Protein AF-A0A4Y8PJS2-F1 (afdb_monomer)

Solvent-accessible surface area (backbone atoms only — not comparable to full-atom values): 5691 Å² total; per-residue (Å²): 134,82,83,53,70,65,58,59,53,52,53,52,50,51,53,51,51,53,51,51,50,53,52,52,48,61,67,54,44,58,59,54,51,51,51,51,52,52,51,52,57,52,56,70,70,53,81,67,64,51,48,90,87,48,70,74,72,68,17,40,44,60,50,50,52,54,51,49,51,54,50,53,53,51,53,53,51,51,51,53,53,52,52,52,52,52,52,48,52,53,50,51,54,50,53,60,59,65,76,102

Radius of gyration: 32.91 Å; Cα contacts (8 Å, |Δi|>4): 14; chains: 1; bounding box: 80×35×71 Å

Foldseek 3Di:
DDPPVVNVVVVVVVVVVVVVVVVVCVVCVVVVVVVVVVVVVVVVVDDDCADPVDDDPNRNVSVCVVVVVVVVVVVVVVVVVVVVVVVVVVVVVVVVVVVD

Secondary structure (DSSP, 8-state):
----HHHHHHHHHHHHHHHHHHHHHHHHHHHHHHHHHHHHHHHTTSPPSS-TTS-GGGGGHHHHHHHHHHHHHHHHHHHHHHHHHHHHHHHHHHHHHH--

pLDDT: mean 89.49, std 8.84, range [52.44, 98.44]

InterPro domains:
  IPR001901 Protein translocase complex, SecE/Sec61-gamma subunit [PF00584] (60-95)
  IPR005807 SecE subunit of protein translocation complex, bacterial-like [TIGR00964] (32-96)
  IPR038379 SecE superfamily [G3DSA:1.20.5.1030] (30-96)

Organism: NCBI:txid2795386

Sequence (100 aa):
MSIHWIEIVYIALLVLSTGLLLWIWKKKGSVIKAFVGEVIAELKKCSWPWDPKEKGVRKYKELIDSTLAVTIYSIILAAVVTSADFILVRLVNFLTTLHF

Mean predicted aligned error: 9.87 Å

Structure (mmCIF, N/CA/C/O backbone):
data_AF-A0A4Y8PJS2-F1
#
_entry.id   AF-A0A4Y8PJS2-F1
#
loop_
_atom_site.group_PDB
_atom_site.id
_atom_site.type_symbol
_atom_site.label_atom_id
_atom_site.label_alt_id
_atom_site.label_comp_id
_atom_site.label_asym_id
_atom_site.label_entity_id
_atom_site.label_seq_id
_atom_site.pdbx_PDB_ins_code
_atom_site.Cartn_x
_atom_site.C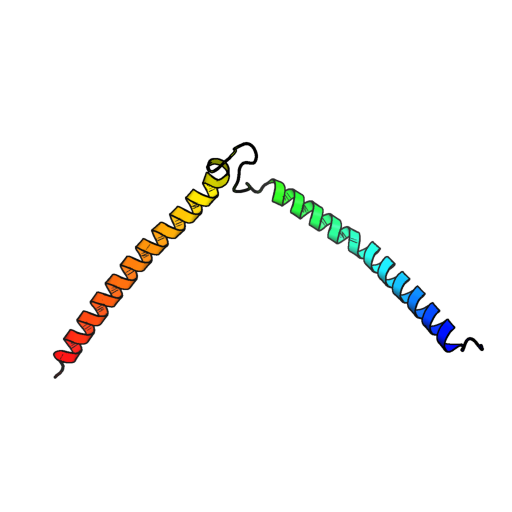artn_y
_atom_site.Cartn_z
_atom_site.occupancy
_atom_site.B_iso_or_equiv
_atom_site.auth_seq_id
_atom_site.auth_comp_id
_atom_site.auth_asym_id
_atom_site.auth_atom_id
_atom_site.pdbx_PDB_model_num
ATOM 1 N N . MET A 1 1 ? -64.795 1.298 11.952 1.00 52.44 1 MET A N 1
ATOM 2 C CA . MET A 1 1 ? -63.583 0.814 11.261 1.00 52.44 1 MET A CA 1
ATOM 3 C C . MET A 1 1 ? -63.203 -0.509 11.913 1.00 52.44 1 MET A C 1
ATOM 5 O O . MET A 1 1 ? -62.634 -0.499 12.996 1.00 52.44 1 MET A O 1
ATOM 9 N N . SER A 1 2 ? -63.688 -1.633 11.377 1.00 60.28 2 SER A N 1
ATOM 10 C CA . SER A 1 2 ? -63.472 -2.957 11.970 1.00 60.28 2 SER A CA 1
ATOM 11 C C . SER A 1 2 ? -62.017 -3.349 11.775 1.00 60.28 2 SER A C 1
ATOM 13 O O . SER A 1 2 ? -61.580 -3.546 10.645 1.00 60.28 2 SER A O 1
ATOM 15 N N . ILE A 1 3 ? -61.262 -3.433 12.865 1.00 65.06 3 ILE A N 1
ATOM 16 C CA . ILE A 1 3 ? -59.918 -4.003 12.839 1.00 65.06 3 ILE A CA 1
ATOM 17 C C . ILE A 1 3 ? -60.082 -5.462 12.416 1.00 65.06 3 ILE A C 1
ATOM 19 O O . ILE A 1 3 ? -60.610 -6.290 13.159 1.00 65.06 3 ILE A O 1
ATOM 23 N N . HIS A 1 4 ? -59.725 -5.746 11.166 1.00 76.31 4 HIS A N 1
ATOM 24 C CA . HIS A 1 4 ? -59.755 -7.091 10.628 1.00 76.31 4 HIS A CA 1
ATOM 25 C C . HIS A 1 4 ? -58.703 -7.908 11.375 1.00 76.31 4 HIS A C 1
ATOM 27 O O . HIS A 1 4 ? -57.563 -7.475 11.508 1.00 76.31 4 HIS A O 1
ATOM 33 N N . TRP A 1 5 ? -59.078 -9.092 11.858 1.00 79.06 5 TRP A N 1
ATOM 34 C CA . TRP A 1 5 ? -58.211 -10.028 12.589 1.00 79.06 5 TRP A CA 1
ATOM 35 C C . TRP A 1 5 ? -56.830 -10.248 11.943 1.00 79.06 5 TRP A C 1
ATOM 37 O O . TRP A 1 5 ? -55.855 -10.529 12.633 1.00 79.06 5 TRP A O 1
ATOM 47 N N . ILE A 1 6 ? -56.743 -10.051 10.629 1.00 83.31 6 ILE A N 1
ATOM 48 C CA . ILE A 1 6 ? -55.525 -10.084 9.817 1.00 83.31 6 ILE A CA 1
ATOM 49 C C . ILE A 1 6 ? -54.474 -9.062 10.291 1.00 83.31 6 ILE A C 1
ATOM 51 O O . ILE A 1 6 ? -53.302 -9.413 10.397 1.00 83.31 6 ILE A O 1
ATOM 55 N N . GLU A 1 7 ? -54.874 -7.841 10.654 1.00 84.38 7 GLU A N 1
ATOM 56 C CA . GLU A 1 7 ? -53.965 -6.785 11.135 1.00 84.38 7 GLU A CA 1
ATOM 57 C C . GLU A 1 7 ? -53.332 -7.155 12.482 1.00 84.38 7 GLU A C 1
ATOM 59 O O . GLU A 1 7 ? -52.138 -6.966 12.707 1.00 84.38 7 GLU A O 1
ATOM 64 N N . ILE A 1 8 ? -54.119 -7.763 13.374 1.00 86.94 8 ILE A N 1
ATOM 65 C CA . ILE A 1 8 ? -53.644 -8.219 14.688 1.00 86.94 8 ILE A CA 1
ATOM 66 C C . ILE A 1 8 ? -52.618 -9.346 14.515 1.00 86.94 8 ILE A C 1
ATOM 68 O O . ILE A 1 8 ? -51.572 -9.344 15.166 1.00 86.94 8 ILE A O 1
ATOM 72 N N . VAL A 1 9 ? -52.887 -10.284 13.603 1.00 90.00 9 VAL A N 1
ATOM 73 C CA . VAL A 1 9 ? -51.963 -11.380 13.275 1.00 90.00 9 VAL A CA 1
ATOM 74 C C . VAL A 1 9 ? -50.668 -10.845 12.657 1.00 90.00 9 VAL A C 1
ATOM 76 O O . VAL A 1 9 ? -49.583 -11.306 13.014 1.00 90.00 9 VAL A O 1
ATOM 79 N N .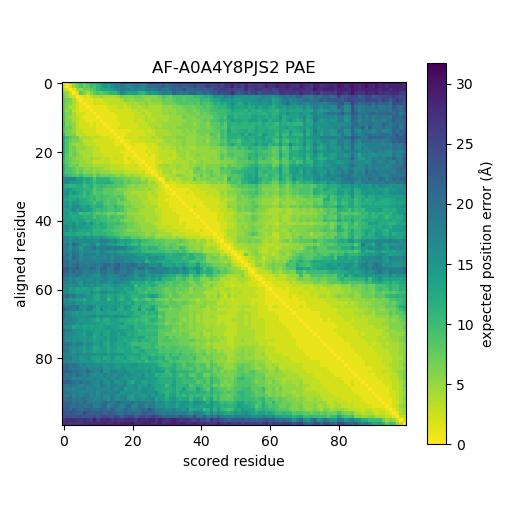 TYR A 1 10 ? -50.757 -9.842 11.782 1.00 89.81 10 TYR A N 1
ATOM 80 C CA . TYR A 1 10 ? -49.590 -9.228 11.150 1.00 89.81 10 TYR A CA 1
ATOM 81 C C . TYR A 1 10 ? -48.691 -8.508 12.167 1.00 89.81 10 TYR A C 1
ATOM 83 O O . TYR A 1 10 ? -47.473 -8.703 12.176 1.00 89.81 10 TYR A O 1
ATOM 91 N N . ILE A 1 11 ? -49.287 -7.746 13.090 1.00 89.44 11 ILE A N 1
ATOM 92 C CA . ILE A 1 11 ? -48.559 -7.081 14.181 1.00 89.44 11 ILE A CA 1
ATOM 93 C C . ILE A 1 11 ? -47.889 -8.117 15.095 1.00 89.44 11 ILE A C 1
ATOM 95 O O . ILE A 1 11 ? -46.718 -7.961 15.446 1.00 89.44 11 ILE A O 1
ATOM 99 N N . ALA A 1 12 ? -48.580 -9.208 15.437 1.00 91.62 12 ALA A N 1
ATOM 100 C CA . ALA A 1 12 ? -48.013 -10.276 16.259 1.00 91.62 12 ALA A CA 1
ATOM 101 C C . ALA A 1 12 ? -46.801 -10.953 15.587 1.00 91.62 12 ALA A C 1
ATOM 103 O O . ALA A 1 12 ? -45.779 -11.182 16.239 1.00 91.62 12 ALA A O 1
ATOM 104 N N . LEU A 1 13 ? -46.866 -11.214 14.277 1.00 92.31 13 LEU A N 1
ATOM 105 C CA . LEU A 1 13 ? -45.746 -11.762 13.502 1.00 92.31 13 LEU A CA 1
ATOM 106 C C . LEU A 1 13 ? -44.552 -10.799 13.426 1.00 92.31 13 LEU A C 1
ATOM 108 O O . LEU A 1 13 ? -43.400 -11.232 13.531 1.00 92.31 13 LEU A O 1
ATOM 112 N N . LEU A 1 14 ? -44.794 -9.492 13.299 1.00 89.69 14 LEU A N 1
ATOM 113 C CA . LEU A 1 14 ? -43.729 -8.485 13.330 1.00 89.69 14 LEU A CA 1
ATOM 114 C C . LEU A 1 14 ? -43.029 -8.428 14.693 1.00 89.69 14 LEU A C 1
ATOM 116 O O . LEU A 1 14 ? -41.799 -8.391 14.754 1.00 89.69 14 LEU A O 1
ATOM 120 N N . VAL A 1 15 ? -43.778 -8.489 15.793 1.00 94.06 15 VAL A N 1
ATOM 121 C CA . VAL A 1 15 ? -43.200 -8.503 17.148 1.00 94.06 15 VAL A CA 1
ATOM 122 C C . VAL A 1 15 ? -42.394 -9.784 17.398 1.00 94.06 15 VAL A C 1
ATOM 124 O O . VAL A 1 15 ? -41.293 -9.733 17.949 1.00 94.06 15 VAL A O 1
ATOM 127 N N . LEU A 1 16 ? -42.882 -10.935 16.932 1.00 92.38 16 LEU A N 1
ATOM 128 C CA . LEU A 1 16 ? -42.155 -12.202 17.044 1.00 92.38 16 LEU A CA 1
ATOM 129 C C . LEU A 1 16 ? -40.875 -12.215 16.201 1.00 92.38 16 LEU A C 1
ATOM 131 O O . LEU A 1 16 ? -39.828 -12.646 16.686 1.00 92.38 16 LEU A O 1
ATOM 135 N N . SER A 1 17 ? -40.924 -11.711 14.965 1.00 86.88 17 SER A N 1
ATOM 136 C CA . SER A 1 17 ? -39.748 -11.667 14.086 1.00 86.88 17 SER A CA 1
ATOM 137 C C . SER A 1 17 ? -38.678 -10.699 14.600 1.00 86.88 17 SER A C 1
ATOM 139 O O . SER A 1 17 ? -37.497 -11.048 14.634 1.00 86.88 17 SER A O 1
ATOM 141 N N . THR A 1 18 ? -39.073 -9.520 15.086 1.00 91.50 18 THR A N 1
ATOM 142 C CA . THR A 1 18 ? -38.150 -8.552 15.700 1.00 91.50 18 THR A CA 1
ATOM 143 C C . THR A 1 18 ? -37.528 -9.096 16.987 1.00 91.50 18 THR A C 1
ATOM 145 O O . THR A 1 18 ? -36.315 -8.977 17.179 1.00 91.50 18 THR A O 1
ATOM 148 N N . GLY A 1 19 ? -38.307 -9.780 17.830 1.00 93.81 19 GLY A N 1
ATOM 149 C CA . GLY A 1 19 ? -37.798 -10.474 19.016 1.00 93.81 19 GLY A CA 1
ATOM 150 C C . GLY A 1 19 ? -36.794 -11.582 18.677 1.00 93.81 19 GLY A C 1
ATOM 151 O O . GLY A 1 19 ? -35.726 -11.661 19.291 1.00 93.81 19 GLY A O 1
ATOM 152 N N . LEU A 1 20 ? -37.090 -12.394 17.655 1.00 91.50 20 LEU A N 1
ATOM 153 C CA . LEU A 1 20 ? -36.197 -13.448 17.165 1.00 91.50 20 LEU A CA 1
ATOM 154 C C . LEU A 1 20 ? -34.875 -12.866 16.643 1.00 91.50 20 LEU A C 1
ATOM 156 O O . LEU A 1 20 ? -33.801 -13.369 16.980 1.00 91.50 20 LEU A O 1
ATOM 160 N N . LEU A 1 21 ? -34.938 -11.782 15.865 1.00 88.75 21 LEU A N 1
ATOM 161 C CA . LEU A 1 21 ? -33.757 -11.094 15.343 1.00 88.75 21 LEU A CA 1
ATOM 162 C C . LEU A 1 21 ? -32.871 -10.564 16.473 1.00 88.75 21 LEU A C 1
ATOM 164 O O . LEU A 1 21 ? -31.670 -10.829 16.470 1.00 88.75 21 LEU A O 1
ATOM 168 N N . LEU A 1 22 ? -33.447 -9.894 17.476 1.00 90.12 22 LEU A N 1
ATOM 169 C CA . LEU A 1 22 ? -32.700 -9.400 18.640 1.00 90.12 22 LEU A CA 1
ATOM 170 C C . LEU A 1 22 ? -32.057 -10.537 19.445 1.00 90.12 22 LEU A C 1
ATOM 172 O O . LEU A 1 22 ? -30.928 -10.397 19.925 1.00 90.12 22 LEU A O 1
ATOM 176 N N . TRP A 1 23 ? -32.740 -11.676 19.569 1.00 89.19 23 TRP A N 1
ATOM 177 C CA . TRP A 1 23 ? -32.204 -12.861 20.237 1.00 89.19 23 TRP A CA 1
A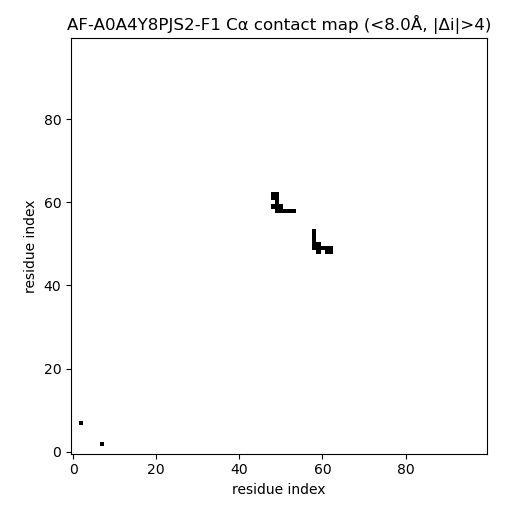TOM 178 C C . TRP A 1 23 ? -31.008 -13.460 19.481 1.00 89.19 23 TRP A C 1
ATOM 180 O O . TRP A 1 23 ? -29.955 -13.699 20.081 1.00 89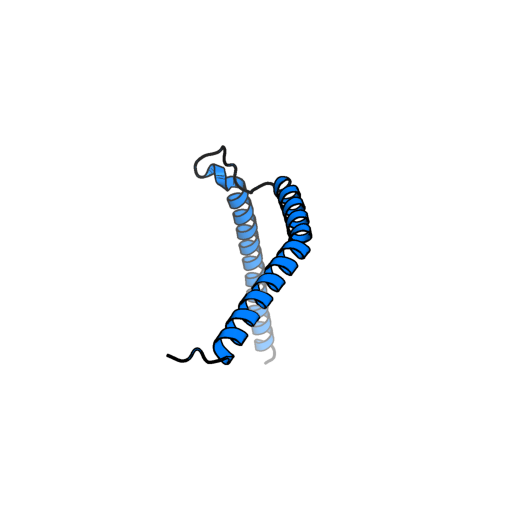.19 23 TRP A O 1
ATOM 190 N N . ILE A 1 24 ? -31.120 -13.623 18.157 1.00 87.81 24 ILE A N 1
ATOM 191 C CA . ILE A 1 24 ? -30.018 -14.086 17.296 1.00 87.81 24 ILE A CA 1
ATOM 192 C C . ILE A 1 24 ? -28.836 -13.111 17.365 1.00 87.81 24 ILE A C 1
ATOM 194 O O . ILE A 1 24 ? -27.685 -13.544 17.477 1.00 87.81 24 ILE A O 1
ATOM 198 N N . TRP A 1 25 ? -29.110 -11.804 17.343 1.00 85.19 25 TRP A N 1
ATOM 199 C CA . TRP A 1 25 ? -28.091 -10.755 17.391 1.00 85.19 25 TRP A CA 1
ATOM 200 C C . TRP A 1 25 ? -27.318 -10.775 18.711 1.00 85.19 25 TRP A C 1
ATOM 202 O O . TRP A 1 25 ? -26.087 -10.759 18.710 1.00 85.19 25 TRP A O 1
ATOM 212 N N . LYS A 1 26 ? -28.015 -10.927 19.846 1.00 87.50 26 LYS A N 1
ATOM 213 C CA . LYS A 1 26 ? -27.370 -11.113 21.154 1.00 87.50 26 LYS A CA 1
ATOM 214 C C . LYS A 1 26 ? -26.514 -12.380 21.198 1.00 87.50 26 LYS A C 1
ATOM 216 O O . LYS A 1 26 ? -25.390 -12.326 21.692 1.00 87.50 26 LYS A O 1
ATOM 221 N N . LYS A 1 27 ? -27.006 -13.495 20.647 1.00 87.19 27 LYS A N 1
ATOM 222 C CA . LYS A 1 27 ? -26.298 -14.786 20.650 1.00 87.19 27 LYS A CA 1
ATOM 223 C C . LYS A 1 27 ? -25.021 -14.761 19.802 1.00 87.19 27 LYS A C 1
ATOM 225 O O . LYS A 1 27 ? -23.993 -15.272 20.233 1.00 87.19 27 LYS A O 1
ATOM 230 N N . LYS A 1 28 ? -25.061 -14.148 18.614 1.00 84.81 28 LYS A N 1
ATOM 231 C CA . LYS A 1 28 ? -23.898 -14.041 17.709 1.00 84.81 28 LYS A CA 1
ATOM 232 C C . LYS A 1 28 ? -22.971 -12.863 18.035 1.00 84.81 28 LYS A C 1
ATOM 234 O O . LYS A 1 28 ? -21.808 -12.884 17.641 1.00 84.81 28 LYS A O 1
ATOM 239 N N . GLY A 1 29 ? -23.440 -11.872 18.795 1.00 82.31 29 GLY A N 1
ATOM 240 C CA . GLY A 1 29 ? -22.675 -10.669 19.123 1.00 82.31 29 GLY A CA 1
ATOM 241 C C . GLY A 1 29 ? -21.377 -10.922 19.901 1.00 82.31 29 GLY A C 1
ATOM 242 O O . GLY A 1 29 ? -20.423 -10.170 19.730 1.00 82.31 29 GLY A O 1
ATOM 243 N N . SER A 1 30 ? -21.290 -11.984 20.714 1.00 83.00 30 SER A N 1
ATOM 244 C CA . SER A 1 30 ? -20.060 -12.301 21.467 1.00 83.00 30 SER A CA 1
ATOM 245 C C . SER A 1 30 ? -18.900 -12.712 20.558 1.00 83.00 30 SER A C 1
ATOM 247 O O . SER A 1 30 ? -17.770 -12.294 20.792 1.00 83.00 30 SER A O 1
ATOM 249 N N . VAL A 1 31 ? -19.174 -13.488 19.504 1.00 86.69 31 VAL A N 1
ATOM 250 C CA . VAL A 1 31 ? -18.143 -13.939 18.554 1.00 86.69 31 VAL A CA 1
ATOM 251 C C . VAL A 1 31 ? -17.600 -12.747 17.769 1.00 86.69 31 VAL A C 1
ATOM 253 O O . VAL A 1 31 ? -16.394 -12.599 17.616 1.00 86.69 31 VAL A O 1
ATOM 256 N N . ILE A 1 32 ? -18.489 -11.844 17.346 1.00 88.50 32 ILE A N 1
ATOM 257 C CA . ILE A 1 32 ? -18.112 -10.618 16.633 1.00 88.50 32 ILE A CA 1
ATOM 258 C C . ILE A 1 32 ? -17.227 -9.736 17.517 1.00 88.50 32 ILE A C 1
ATOM 260 O O . ILE A 1 32 ? -16.217 -9.221 17.054 1.00 88.50 32 ILE A O 1
ATOM 264 N N . LYS A 1 33 ? -17.566 -9.585 18.802 1.00 90.88 33 LYS A N 1
ATOM 265 C CA . LYS A 1 33 ? -16.759 -8.797 19.745 1.00 90.88 33 LYS A CA 1
ATOM 266 C C . LYS A 1 33 ? -15.373 -9.397 19.978 1.00 90.88 33 LYS A C 1
ATOM 268 O O . LYS A 1 33 ? -14.411 -8.638 20.025 1.00 90.88 33 LYS A O 1
ATOM 273 N N . ALA A 1 34 ? -15.276 -10.722 20.102 1.00 91.62 34 ALA A N 1
ATOM 274 C CA . ALA A 1 34 ? -13.993 -11.410 20.235 1.00 91.62 34 ALA A CA 1
ATOM 275 C C . ALA A 1 34 ? -13.119 -11.185 18.991 1.00 91.62 34 ALA A C 1
ATOM 277 O O . ALA A 1 34 ? -12.000 -10.697 19.116 1.00 91.62 34 ALA A O 1
ATOM 278 N N . PHE A 1 35 ? -13.684 -11.401 17.798 1.00 94.00 35 PHE A N 1
ATOM 279 C CA . PHE A 1 35 ? -13.001 -11.156 16.528 1.00 94.00 35 PHE A CA 1
ATOM 280 C C . PHE A 1 35 ? -12.533 -9.701 16.382 1.00 94.00 35 PHE A C 1
ATOM 282 O O . PHE A 1 35 ? -11.388 -9.446 16.028 1.00 94.00 35 PHE A O 1
ATOM 289 N N . VAL A 1 36 ? -13.387 -8.723 16.700 1.00 95.31 36 VAL A N 1
ATOM 290 C CA . VAL A 1 36 ? -13.007 -7.300 16.659 1.00 95.31 36 VAL A CA 1
ATOM 291 C C . VAL A 1 36 ? -11.888 -6.999 17.660 1.00 95.31 36 VAL A C 1
ATOM 293 O O . VAL A 1 36 ? -10.975 -6.242 17.338 1.00 95.31 36 VAL A O 1
ATOM 296 N N . GLY A 1 37 ? -11.923 -7.600 18.851 1.00 95.88 37 GLY A N 1
ATOM 297 C CA . GLY A 1 37 ? -10.856 -7.475 19.843 1.00 95.88 37 GLY A CA 1
ATOM 298 C C . GLY A 1 37 ? -9.510 -7.991 19.330 1.00 95.88 37 GLY A C 1
ATOM 299 O O . GLY A 1 37 ? -8.500 -7.302 19.475 1.00 95.88 37 GLY A O 1
ATOM 300 N N . GLU A 1 38 ? -9.506 -9.152 18.675 1.00 95.94 38 GLU A N 1
ATOM 301 C CA . GLU A 1 38 ? -8.318 -9.736 18.041 1.00 95.94 38 GLU A CA 1
ATOM 302 C C . GLU A 1 38 ? -7.801 -8.868 16.890 1.00 95.94 38 GLU A C 1
ATOM 304 O O . GLU A 1 38 ? -6.620 -8.527 16.861 1.00 95.94 38 GLU A O 1
ATOM 309 N N . VAL A 1 39 ? -8.682 -8.419 15.990 1.00 96.31 39 VAL A N 1
ATOM 310 C CA . VAL A 1 39 ? -8.308 -7.535 14.874 1.00 96.31 39 VAL A CA 1
ATOM 311 C C . VAL A 1 39 ? -7.694 -6.235 15.387 1.00 96.31 39 VAL A C 1
ATOM 313 O O . VAL A 1 39 ? -6.683 -5.785 14.858 1.00 96.31 39 VAL A O 1
ATOM 316 N N . ILE A 1 40 ? -8.249 -5.636 16.443 1.00 94.31 40 ILE A N 1
ATOM 317 C CA . ILE A 1 40 ? -7.671 -4.432 17.056 1.00 94.31 40 ILE A CA 1
ATOM 318 C C . ILE A 1 40 ? -6.299 -4.736 17.672 1.00 94.31 40 ILE A C 1
ATOM 320 O O . ILE A 1 40 ? -5.396 -3.903 17.582 1.00 94.31 40 ILE A O 1
ATOM 324 N N . ALA A 1 41 ? -6.127 -5.897 18.307 1.00 95.44 41 ALA A N 1
ATOM 325 C CA . ALA A 1 41 ? -4.846 -6.298 18.879 1.00 95.44 41 ALA A CA 1
ATOM 326 C C . ALA A 1 41 ? -3.771 -6.490 17.798 1.00 95.44 41 ALA A C 1
ATOM 32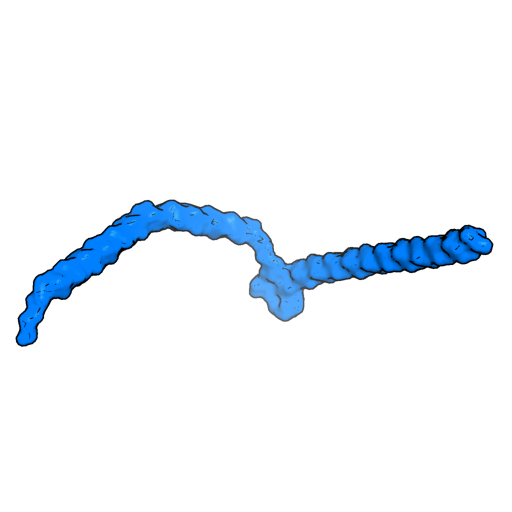8 O O . ALA A 1 41 ? -2.644 -6.037 17.992 1.00 95.44 41 ALA A O 1
ATOM 329 N N . GLU A 1 42 ? -4.115 -7.085 16.656 1.00 95.00 42 GLU A N 1
ATOM 330 C CA . GLU A 1 42 ? -3.197 -7.232 15.520 1.00 95.00 42 GLU A CA 1
ATOM 331 C C . GLU A 1 42 ? -2.929 -5.900 14.811 1.00 95.00 42 GLU A C 1
ATOM 333 O O . GLU A 1 42 ? -1.775 -5.572 14.540 1.00 95.00 42 GLU A O 1
ATOM 338 N N . LEU A 1 43 ? -3.952 -5.062 14.608 1.00 92.88 43 LEU A N 1
ATOM 339 C CA . LEU A 1 43 ? -3.790 -3.728 14.015 1.00 92.88 43 LEU A CA 1
ATOM 340 C C . LEU A 1 43 ? -2.842 -2.833 14.821 1.00 92.88 43 LEU A C 1
ATOM 342 O O . LEU A 1 43 ? -2.158 -1.995 14.243 1.00 92.88 43 LEU A O 1
ATOM 346 N N . LYS A 1 44 ? -2.769 -3.009 16.146 1.00 89.62 44 LYS A N 1
ATOM 347 C CA . LYS A 1 44 ? -1.811 -2.287 17.000 1.00 89.62 44 LYS A CA 1
ATOM 348 C C . LYS A 1 44 ? -0.356 -2.696 16.770 1.00 89.62 44 LYS A C 1
ATOM 350 O O . LYS A 1 44 ? 0.531 -1.926 17.126 1.00 89.62 44 LYS A O 1
ATOM 355 N N . LYS A 1 45 ? -0.106 -3.890 16.227 1.00 91.38 45 LYS A N 1
ATOM 356 C CA . LYS A 1 45 ? 1.246 -4.362 15.891 1.00 91.38 45 LYS A CA 1
ATOM 357 C C . LYS A 1 45 ? 1.705 -3.854 14.526 1.00 91.38 45 LYS A C 1
ATOM 359 O O . LYS A 1 45 ? 2.903 -3.818 14.267 1.00 91.38 45 LYS A O 1
ATOM 364 N N . CYS A 1 46 ? 0.774 -3.476 13.653 1.00 87.56 46 CYS A N 1
ATOM 365 C CA . CYS A 1 46 ? 1.098 -2.927 12.346 1.00 87.56 46 CYS A CA 1
ATOM 366 C C . CYS A 1 46 ? 1.727 -1.534 12.480 1.00 87.56 46 CYS A C 1
ATOM 368 O O . CYS A 1 46 ? 1.200 -0.654 13.162 1.00 87.56 46 CYS A O 1
ATOM 370 N N . SER A 1 47 ? 2.827 -1.309 11.768 1.00 81.69 47 SER A N 1
ATOM 371 C CA . SER A 1 47 ? 3.342 0.032 11.510 1.00 81.69 47 SER 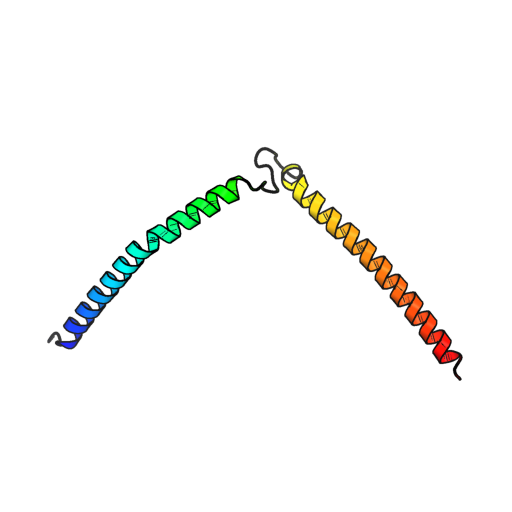A CA 1
ATOM 372 C C . SER A 1 47 ? 2.457 0.702 10.460 1.00 81.69 47 SER A C 1
ATOM 374 O O . SER A 1 47 ? 2.368 0.233 9.324 1.00 81.69 47 SER A O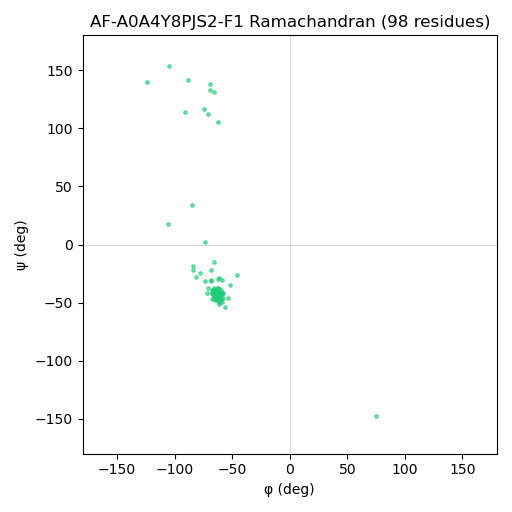 1
ATOM 376 N N . TRP A 1 48 ? 1.778 1.789 10.828 1.00 83.19 48 TRP A N 1
ATOM 377 C CA . TRP A 1 48 ? 1.140 2.637 9.824 1.00 83.19 48 TRP A CA 1
ATOM 378 C C . TRP A 1 48 ? 2.234 3.349 9.020 1.00 83.19 48 TRP A C 1
ATOM 380 O O . TRP A 1 48 ? 3.180 3.847 9.624 1.00 83.19 48 TRP A O 1
ATOM 390 N N . PRO A 1 49 ? 2.101 3.462 7.689 1.00 81.25 49 PRO A N 1
ATOM 391 C CA . PRO A 1 49 ? 3.149 3.987 6.829 1.00 81.25 49 PRO A CA 1
ATOM 392 C C . PRO A 1 49 ? 3.302 5.513 6.961 1.00 81.25 49 PRO A C 1
ATOM 394 O O . PRO A 1 49 ? 4.096 6.125 6.257 1.00 81.25 49 PRO A O 1
ATOM 397 N N . TRP A 1 50 ? 2.537 6.166 7.843 1.00 83.56 50 TRP A N 1
ATOM 398 C CA . TRP A 1 50 ? 2.680 7.585 8.132 1.00 83.56 50 TRP A CA 1
ATOM 399 C C . TRP A 1 50 ? 2.901 7.842 9.620 1.00 83.56 50 TRP A C 1
ATOM 401 O O . TRP A 1 50 ? 2.213 7.272 10.469 1.00 83.56 50 TRP A O 1
ATOM 411 N N . ASP A 1 51 ? 3.790 8.784 9.938 1.00 83.38 51 ASP A N 1
ATOM 412 C CA . ASP A 1 51 ? 4.002 9.225 11.317 1.00 83.38 51 ASP A CA 1
ATOM 413 C C . ASP A 1 51 ? 3.074 10.413 11.648 1.00 83.38 51 ASP A C 1
ATOM 415 O O . ASP A 1 51 ? 3.225 11.494 11.072 1.00 83.38 51 ASP A O 1
ATOM 419 N N . PRO A 1 52 ? 2.098 10.271 12.569 1.00 81.19 52 PRO A N 1
ATOM 420 C CA . PRO A 1 52 ? 1.244 11.383 12.989 1.00 81.19 52 PRO A CA 1
ATOM 421 C C . PRO A 1 52 ? 1.998 12.502 13.728 1.00 81.19 52 PRO A C 1
ATOM 423 O O . PRO A 1 52 ? 1.441 13.589 13.892 1.00 81.19 52 PRO A O 1
ATOM 426 N N . LYS A 1 53 ? 3.231 12.256 14.190 1.00 83.25 53 LYS A N 1
ATOM 427 C CA . LYS A 1 53 ? 4.076 13.245 14.877 1.00 83.25 53 LYS A CA 1
ATOM 428 C C . LYS A 1 53 ? 4.795 14.170 13.901 1.00 83.25 53 LYS A C 1
ATOM 430 O O . LYS A 1 53 ? 5.080 15.317 14.244 1.00 83.25 53 LYS A O 1
ATOM 435 N N . GLU A 1 54 ? 5.065 13.699 12.688 1.00 84.62 54 GLU A N 1
ATOM 436 C CA . GLU A 1 54 ? 5.687 14.507 11.648 1.00 84.62 54 GLU A CA 1
ATOM 437 C C . GLU A 1 54 ? 4.629 15.269 10.831 1.00 84.62 54 GLU A C 1
ATOM 439 O O . GLU A 1 54 ? 3.543 14.773 10.529 1.00 84.62 54 GLU A O 1
ATOM 444 N N . LYS A 1 55 ? 4.936 16.519 10.463 1.00 83.88 55 LYS A N 1
ATOM 445 C CA . LYS A 1 55 ? 4.070 17.361 9.622 1.00 83.88 55 LYS A CA 1
ATOM 446 C C . LYS A 1 55 ? 4.623 17.467 8.201 1.00 83.88 55 LYS A C 1
ATOM 448 O O . LYS A 1 55 ? 5.829 17.393 7.974 1.00 83.88 55 LYS A O 1
ATOM 453 N N . GLY A 1 56 ? 3.726 17.706 7.245 1.00 84.88 56 GLY A N 1
ATOM 454 C CA . GLY A 1 56 ? 4.079 17.932 5.843 1.00 84.88 56 GLY A CA 1
ATOM 455 C C . GLY A 1 56 ? 4.488 16.654 5.109 1.00 84.88 56 GLY 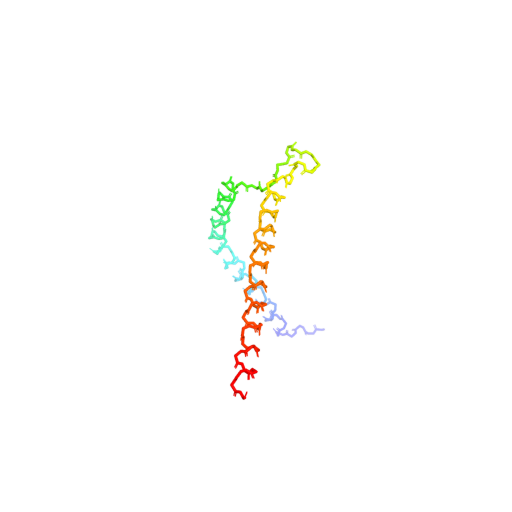A C 1
ATOM 456 O O . GLY A 1 56 ? 3.975 15.577 5.391 1.00 84.88 56 GLY A O 1
ATOM 457 N N . VAL A 1 57 ? 5.404 16.782 4.146 1.00 81.62 57 VAL A N 1
ATOM 458 C CA . VAL A 1 57 ? 5.795 15.694 3.227 1.00 81.62 57 VAL A CA 1
ATOM 459 C C . VAL A 1 57 ? 6.542 14.563 3.942 1.00 81.62 57 VAL A C 1
ATOM 461 O O . VAL A 1 57 ? 6.404 13.401 3.568 1.00 81.62 57 VAL A O 1
ATOM 464 N N . ARG A 1 58 ? 7.282 14.878 5.015 1.00 82.62 58 ARG A N 1
ATOM 465 C CA . ARG A 1 58 ? 8.041 13.884 5.792 1.00 82.62 58 ARG A CA 1
ATOM 466 C C . ARG A 1 58 ? 7.146 12.819 6.437 1.00 82.62 58 ARG A C 1
ATOM 468 O O . ARG A 1 58 ? 7.536 11.658 6.473 1.00 82.62 58 ARG A O 1
ATOM 475 N N . LYS A 1 59 ? 5.898 13.179 6.773 1.00 88.00 59 LYS A N 1
ATOM 476 C CA . LYS A 1 59 ? 4.862 12.254 7.259 1.00 88.00 59 LYS A CA 1
ATOM 477 C C . LYS A 1 59 ? 4.670 11.035 6.356 1.00 88.00 59 LYS A C 1
ATOM 479 O O . LYS A 1 59 ? 4.360 9.968 6.862 1.00 88.00 59 LYS A O 1
ATOM 484 N N . TYR A 1 60 ? 4.815 11.192 5.041 1.00 89.56 60 TYR A N 1
ATOM 485 C CA . TYR A 1 60 ? 4.551 10.136 4.061 1.00 89.56 60 TYR A CA 1
ATOM 486 C C . TYR A 1 60 ? 5.834 9.536 3.479 1.00 89.56 60 TYR A C 1
ATOM 488 O O . TYR A 1 60 ? 5.787 8.904 2.426 1.00 89.56 60 TYR A O 1
ATOM 496 N N . LYS A 1 61 ? 6.986 9.743 4.132 1.00 88.44 61 LYS A N 1
ATOM 497 C CA . LYS A 1 61 ? 8.293 9.312 3.623 1.00 88.44 61 LYS A CA 1
ATOM 498 C C . LYS A 1 61 ? 8.321 7.821 3.282 1.00 88.44 61 LYS A C 1
ATOM 500 O O . LYS A 1 61 ? 8.782 7.488 2.200 1.00 88.44 61 LYS A O 1
ATOM 505 N N . GLU A 1 62 ? 7.799 6.953 4.147 1.00 87.56 62 GLU A N 1
ATOM 506 C CA . GLU A 1 62 ? 7.782 5.502 3.899 1.00 87.56 62 GLU A CA 1
ATOM 507 C C . GLU A 1 62 ? 6.890 5.117 2.710 1.00 87.56 62 GLU A C 1
ATOM 509 O O . GLU A 1 62 ? 7.261 4.251 1.915 1.00 87.56 62 GLU A O 1
ATOM 514 N N . LEU A 1 63 ? 5.745 5.794 2.529 1.00 90.94 63 LEU A N 1
ATOM 515 C CA . LEU A 1 63 ? 4.879 5.566 1.364 1.00 90.94 63 LEU A CA 1
ATOM 516 C C . LEU A 1 63 ? 5.587 5.990 0.085 1.00 90.94 63 LEU A C 1
ATOM 518 O O . LEU A 1 63 ? 5.548 5.255 -0.899 1.00 90.94 63 LEU A O 1
ATOM 522 N N . ILE A 1 64 ? 6.200 7.177 0.096 1.00 91.94 64 ILE A N 1
ATOM 523 C CA . ILE A 1 64 ? 6.899 7.738 -1.062 1.00 91.94 64 ILE A CA 1
ATOM 524 C C . ILE A 1 64 ? 8.075 6.838 -1.435 1.00 91.94 64 ILE A C 1
ATOM 526 O O . ILE A 1 64 ? 8.226 6.504 -2.602 1.00 91.94 64 ILE A O 1
ATOM 530 N N . ASP A 1 65 ? 8.866 6.395 -0.462 1.00 92.44 65 ASP A N 1
ATOM 531 C CA . ASP A 1 65 ? 10.015 5.521 -0.707 1.00 92.44 65 ASP A CA 1
ATOM 532 C C . ASP A 1 65 ? 9.576 4.173 -1.305 1.00 92.44 65 ASP A C 1
ATOM 534 O O . ASP A 1 65 ? 10.096 3.735 -2.332 1.00 92.44 65 ASP A O 1
ATOM 538 N N . SER A 1 66 ? 8.514 3.575 -0.753 1.00 93.44 66 SER A N 1
ATOM 539 C CA . SER A 1 66 ? 7.951 2.318 -1.263 1.00 93.44 66 SER A CA 1
ATOM 540 C C . SER A 1 66 ? 7.381 2.459 -2.680 1.00 93.44 66 SER A C 1
ATOM 542 O O . SER A 1 66 ? 7.617 1.610 -3.540 1.00 93.44 66 SER A O 1
ATOM 544 N N . THR A 1 67 ? 6.646 3.540 -2.960 1.00 94.88 67 THR A N 1
ATOM 545 C CA . THR A 1 67 ? 6.083 3.783 -4.301 1.00 94.88 67 THR A CA 1
ATOM 546 C C . THR A 1 67 ? 7.151 4.149 -5.322 1.00 94.88 67 THR A C 1
ATOM 548 O O . THR A 1 67 ? 7.075 3.683 -6.461 1.00 94.88 67 THR A O 1
ATOM 551 N N . LEU A 1 68 ? 8.171 4.921 -4.939 1.00 96.62 68 LEU A N 1
ATOM 552 C CA . LEU A 1 68 ? 9.304 5.229 -5.808 1.00 96.62 68 LEU A CA 1
ATOM 553 C C . LEU A 1 68 ? 10.091 3.969 -6.160 1.00 96.62 68 LEU A C 1
ATOM 555 O O . LEU A 1 68 ? 10.383 3.767 -7.337 1.00 96.62 68 LEU A O 1
ATOM 559 N N . ALA A 1 69 ? 10.362 3.095 -5.188 1.00 96.62 69 ALA A N 1
ATOM 560 C CA . ALA A 1 69 ? 11.033 1.825 -5.444 1.00 96.62 69 ALA A CA 1
ATOM 561 C C . ALA A 1 69 ? 10.272 0.998 -6.493 1.00 96.62 69 ALA A C 1
ATOM 563 O O . ALA A 1 69 ? 10.835 0.645 -7.530 1.00 96.62 69 ALA A O 1
ATOM 564 N N . VAL A 1 70 ? 8.969 0.765 -6.285 1.00 97.69 70 VAL A N 1
ATOM 565 C CA . VAL A 1 70 ? 8.130 0.012 -7.238 1.00 97.69 70 VAL A CA 1
ATOM 566 C C . VAL A 1 70 ? 8.107 0.678 -8.615 1.00 97.69 70 VAL A C 1
ATOM 568 O O . VAL A 1 70 ? 8.219 -0.008 -9.632 1.00 97.69 70 VAL A O 1
ATOM 571 N N . THR A 1 71 ? 8.012 2.006 -8.666 1.00 98.25 71 THR A N 1
ATOM 572 C CA . THR A 1 71 ? 7.993 2.758 -9.928 1.00 98.25 71 THR A CA 1
ATOM 573 C C . THR A 1 71 ? 9.304 2.594 -10.697 1.00 98.25 71 THR A C 1
ATOM 575 O O . THR A 1 71 ? 9.278 2.296 -11.889 1.00 98.25 71 THR A O 1
ATOM 578 N N . ILE A 1 72 ? 10.451 2.717 -10.024 1.00 98.19 72 ILE A N 1
ATOM 579 C CA . ILE A 1 72 ? 11.776 2.568 -10.643 1.00 98.19 72 ILE A CA 1
ATOM 580 C C . ILE A 1 72 ? 11.951 1.153 -11.197 1.00 98.19 72 ILE A C 1
ATOM 582 O O . ILE A 1 72 ? 12.320 0.994 -12.361 1.00 98.19 72 ILE A O 1
ATOM 586 N N . TYR A 1 73 ? 11.628 0.124 -10.409 1.00 98.25 73 TYR A N 1
ATOM 587 C CA . TYR A 1 73 ? 11.723 -1.261 -10.876 1.00 98.25 73 TYR A CA 1
ATOM 588 C C . TYR A 1 73 ? 10.789 -1.543 -12.053 1.00 98.25 73 TYR A C 1
ATOM 590 O O . TYR A 1 73 ? 11.182 -2.235 -12.990 1.00 98.25 73 TYR A O 1
ATOM 598 N N . SER A 1 74 ? 9.588 -0.965 -12.047 1.00 98.38 74 SER A N 1
ATOM 599 C CA . SER A 1 74 ? 8.633 -1.111 -13.149 1.00 98.38 74 SER A CA 1
ATOM 600 C C . SER A 1 74 ? 9.163 -0.490 -14.442 1.00 98.38 74 SER A C 1
ATOM 602 O O . SER A 1 74 ? 9.048 -1.097 -15.504 1.00 98.38 74 SER A O 1
ATOM 604 N N . ILE A 1 75 ? 9.796 0.685 -14.360 1.00 98.44 75 ILE A N 1
ATOM 605 C CA . ILE A 1 75 ? 10.409 1.354 -15.517 1.00 98.44 75 ILE A CA 1
ATOM 606 C C . ILE A 1 75 ? 11.589 0.540 -16.054 1.00 98.44 75 ILE A C 1
ATOM 608 O O . ILE A 1 75 ? 11.693 0.342 -17.264 1.00 98.44 75 ILE A O 1
ATOM 612 N N . ILE A 1 76 ? 12.460 0.039 -15.174 1.00 98.38 76 ILE A N 1
ATOM 613 C CA . ILE A 1 76 ? 13.607 -0.790 -15.576 1.00 98.38 76 ILE A CA 1
ATOM 614 C C . ILE A 1 76 ? 13.122 -2.071 -16.262 1.00 98.38 76 ILE A C 1
ATOM 616 O O . ILE A 1 76 ? 13.611 -2.417 -17.336 1.00 98.38 76 ILE A O 1
ATOM 620 N N . LEU A 1 77 ? 12.131 -2.749 -15.679 1.00 98.12 77 LEU A N 1
ATOM 621 C CA . LEU A 1 77 ? 11.541 -3.949 -16.266 1.00 98.12 77 LEU A CA 1
ATOM 622 C C . LEU A 1 77 ? 10.926 -3.650 -17.638 1.00 98.12 77 LEU A C 1
ATOM 624 O O . LEU A 1 77 ? 11.194 -4.374 -18.595 1.00 98.12 77 LEU A O 1
ATOM 628 N N . ALA A 1 78 ? 10.160 -2.564 -17.756 1.00 98.38 78 ALA A N 1
ATOM 629 C CA . ALA A 1 78 ? 9.566 -2.145 -19.022 1.00 98.38 78 ALA A CA 1
ATOM 630 C C . ALA A 1 78 ? 10.631 -1.874 -20.094 1.00 98.38 78 ALA A C 1
ATOM 632 O O . ALA A 1 78 ? 10.463 -2.294 -21.239 1.00 98.38 78 ALA A O 1
ATOM 633 N N . ALA A 1 79 ? 11.742 -1.227 -19.733 1.00 98.31 79 ALA A N 1
ATOM 634 C CA . ALA A 1 79 ? 12.848 -0.969 -20.649 1.00 98.31 79 ALA A CA 1
ATOM 635 C C . ALA A 1 79 ? 13.489 -2.271 -21.155 1.00 98.31 79 ALA A C 1
ATOM 637 O O . ALA A 1 79 ? 13.699 -2.423 -22.359 1.00 98.31 79 ALA A O 1
ATOM 638 N N . VAL A 1 80 ? 13.742 -3.232 -20.259 1.00 98.25 80 VAL A N 1
ATOM 639 C CA . VAL A 1 80 ? 14.302 -4.542 -20.626 1.00 98.25 80 VAL A CA 1
ATOM 640 C C . VAL A 1 80 ? 13.361 -5.288 -21.566 1.00 98.25 80 VAL A C 1
ATOM 642 O O . VAL A 1 80 ? 13.791 -5.694 -22.645 1.00 98.25 80 VAL A O 1
ATOM 645 N N . VAL A 1 81 ? 12.083 -5.416 -21.202 1.00 98.19 81 VAL A N 1
ATOM 646 C CA . VAL A 1 81 ? 11.079 -6.125 -22.012 1.00 98.19 81 VAL A CA 1
ATO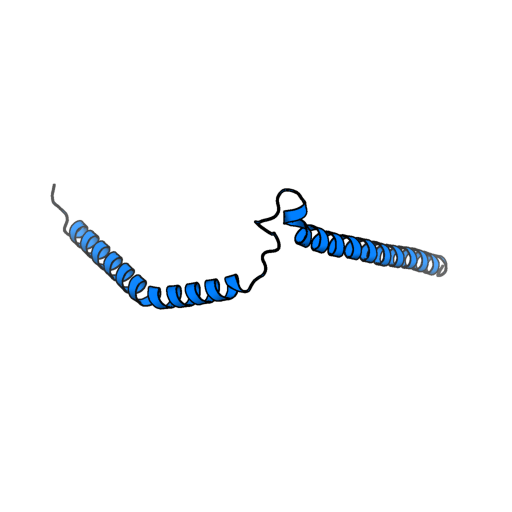M 647 C C . VAL A 1 81 ? 10.957 -5.486 -23.395 1.00 98.19 81 VAL A C 1
ATOM 649 O O . VAL A 1 81 ? 11.133 -6.164 -24.401 1.00 98.19 81 VAL A O 1
ATOM 652 N N . THR A 1 82 ? 10.799 -4.161 -23.455 1.00 98.06 82 THR A N 1
ATOM 653 C CA . THR A 1 82 ? 10.676 -3.434 -24.729 1.00 98.06 82 THR A CA 1
ATOM 654 C C . THR A 1 82 ? 11.923 -3.593 -25.603 1.00 98.06 82 THR A C 1
ATOM 656 O O . THR A 1 82 ? 11.816 -3.732 -26.821 1.00 98.06 82 THR A O 1
ATOM 659 N N . SER A 1 83 ? 13.122 -3.592 -25.008 1.00 97.56 83 SER A N 1
ATOM 660 C CA . SER A 1 83 ? 14.371 -3.790 -25.755 1.00 97.56 83 SER A CA 1
ATOM 661 C C . SER A 1 83 ? 14.494 -5.204 -26.329 1.00 97.56 83 SER A C 1
ATOM 663 O O . SER A 1 83 ? 14.921 -5.369 -27.472 1.00 97.56 83 SER A O 1
ATOM 665 N N . ALA A 1 84 ? 14.072 -6.216 -25.567 1.00 97.44 84 ALA A N 1
ATOM 666 C CA . ALA A 1 84 ? 14.067 -7.602 -26.010 1.00 97.44 84 ALA A CA 1
ATOM 667 C C . ALA A 1 84 ? 13.067 -7.803 -27.156 1.00 97.44 84 ALA A C 1
ATOM 669 O O . ALA A 1 84 ? 13.428 -8.377 -28.185 1.00 97.44 84 ALA A O 1
ATOM 670 N N . ASP A 1 85 ? 11.859 -7.250 -27.022 1.00 97.31 85 ASP A N 1
ATOM 671 C CA . ASP A 1 85 ? 10.828 -7.283 -28.061 1.00 97.31 85 ASP A CA 1
ATOM 672 C C . ASP A 1 85 ? 11.312 -6.602 -29.345 1.00 97.31 85 ASP A C 1
ATOM 674 O O . ASP A 1 85 ? 11.159 -7.140 -30.443 1.00 97.31 85 ASP A O 1
ATOM 678 N N . PHE A 1 86 ? 11.974 -5.447 -29.222 1.00 97.38 86 PHE A N 1
ATOM 679 C CA . PHE A 1 86 ? 12.547 -4.736 -30.363 1.00 97.38 86 PHE A CA 1
ATOM 680 C C . PHE A 1 86 ? 13.593 -5.576 -31.110 1.00 97.38 86 PHE A C 1
ATOM 682 O O . PHE A 1 86 ? 13.548 -5.681 -32.341 1.00 97.38 86 PHE A O 1
ATOM 689 N N . ILE A 1 87 ? 14.519 -6.205 -30.378 1.00 97.62 87 ILE A N 1
ATOM 690 C CA . ILE A 1 87 ? 15.547 -7.079 -30.961 1.00 97.62 87 ILE A CA 1
ATOM 691 C C . ILE A 1 87 ? 14.898 -8.285 -31.641 1.00 97.62 87 ILE A C 1
ATOM 693 O O . ILE A 1 87 ? 15.253 -8.610 -32.775 1.00 97.62 87 ILE A O 1
ATOM 697 N N . LEU A 1 88 ? 13.930 -8.924 -30.981 1.00 96.81 88 LEU A N 1
ATOM 698 C CA . LEU A 1 88 ? 13.229 -10.092 -31.506 1.00 96.81 88 LEU A CA 1
ATOM 699 C C . LEU A 1 88 ? 12.511 -9.754 -32.810 1.00 96.81 88 LEU A C 1
ATOM 701 O O . LEU A 1 88 ? 12.707 -10.446 -33.806 1.00 96.81 88 LEU A O 1
ATOM 705 N N . VAL A 1 89 ? 11.741 -8.664 -32.845 1.00 96.81 89 VAL A N 1
ATOM 706 C CA . VAL A 1 89 ? 11.043 -8.218 -34.059 1.00 96.81 89 VAL A CA 1
ATOM 707 C C . VAL A 1 89 ? 12.040 -7.945 -35.181 1.00 96.81 89 VAL A C 1
ATOM 709 O O . VAL A 1 89 ? 11.809 -8.342 -36.325 1.00 96.81 89 VAL A O 1
ATOM 712 N N . ARG A 1 90 ? 13.177 -7.304 -34.889 1.00 95.19 90 ARG A N 1
ATOM 713 C CA . ARG A 1 90 ? 14.205 -7.048 -35.905 1.00 95.19 90 ARG A CA 1
ATOM 714 C C . ARG A 1 90 ? 14.818 -8.342 -36.442 1.00 95.19 90 ARG A C 1
ATOM 716 O O . ARG A 1 90 ? 15.011 -8.454 -37.651 1.00 95.19 90 ARG A O 1
ATOM 723 N N . LEU A 1 91 ? 15.092 -9.304 -35.565 1.00 96.06 91 LEU A N 1
ATOM 724 C CA . LEU A 1 91 ? 15.667 -10.601 -35.915 1.00 96.06 91 LEU A CA 1
ATOM 725 C C . LEU A 1 91 ? 14.685 -11.442 -36.736 1.00 96.06 91 LEU A C 1
ATOM 727 O O . LEU A 1 91 ? 15.056 -11.963 -37.784 1.00 96.06 91 LEU A O 1
ATOM 731 N N . VAL A 1 92 ? 13.423 -11.527 -36.313 1.00 95.94 92 VAL A N 1
ATOM 732 C CA . VAL A 1 92 ? 12.377 -12.259 -37.040 1.00 95.94 92 VAL A CA 1
ATOM 733 C C . VAL A 1 92 ? 12.173 -11.671 -38.430 1.00 95.94 92 VAL A C 1
ATOM 735 O O . VAL A 1 92 ? 12.158 -12.428 -39.398 1.00 95.94 92 VAL A O 1
ATOM 738 N N . ASN A 1 93 ? 12.088 -10.341 -38.552 1.00 93.94 93 ASN A N 1
ATOM 739 C CA . ASN A 1 93 ? 11.985 -9.669 -39.852 1.00 93.94 93 ASN A CA 1
ATOM 740 C C . ASN A 1 93 ? 13.193 -9.965 -40.754 1.00 93.94 93 ASN A C 1
ATOM 742 O O . ASN A 1 93 ? 13.039 -10.172 -41.956 1.00 93.94 93 ASN A O 1
ATOM 746 N N . PHE A 1 94 ? 14.400 -10.013 -40.185 1.00 93.94 94 PHE A N 1
ATOM 747 C CA . PHE A 1 94 ? 15.604 -10.372 -40.932 1.00 93.94 94 PHE A CA 1
ATOM 748 C C . PHE A 1 94 ? 15.549 -11.818 -41.444 1.00 93.94 94 PHE A C 1
ATOM 750 O O . PHE A 1 94 ? 15.759 -12.048 -42.632 1.00 93.94 94 PHE A O 1
ATOM 757 N N . LEU A 1 95 ? 15.195 -12.781 -40.587 1.00 93.81 95 LEU A N 1
ATOM 758 C CA . LEU A 1 95 ? 15.083 -14.191 -40.975 1.00 93.81 95 LEU A CA 1
ATOM 759 C C . LEU A 1 95 ? 13.985 -14.431 -42.019 1.00 93.81 95 LEU A C 1
ATOM 761 O O . LEU A 1 95 ? 14.196 -15.188 -42.960 1.00 93.81 95 LEU A O 1
ATOM 765 N N . THR A 1 96 ? 12.831 -13.774 -41.884 1.00 92.50 96 THR A N 1
ATOM 766 C CA . THR A 1 96 ? 11.738 -13.893 -42.868 1.00 92.50 96 THR A CA 1
ATOM 767 C C . THR A 1 96 ? 12.080 -13.256 -44.209 1.00 92.50 96 THR A C 1
ATOM 769 O O . THR A 1 96 ? 11.644 -13.767 -45.233 1.00 92.50 96 THR A O 1
ATOM 772 N N . THR A 1 97 ? 12.892 -12.196 -44.226 1.00 89.94 97 THR A N 1
ATOM 773 C CA . THR A 1 97 ? 13.381 -11.594 -45.478 1.00 89.94 97 THR A CA 1
ATOM 774 C C . THR A 1 97 ? 14.456 -12.457 -46.149 1.00 89.94 97 THR A C 1
ATOM 776 O O . THR A 1 97 ? 14.543 -12.458 -47.367 1.00 89.94 97 THR A O 1
ATOM 779 N N . LEU A 1 98 ? 15.269 -13.190 -45.377 1.00 85.75 98 LEU A N 1
ATOM 780 C CA . LEU A 1 98 ? 16.298 -14.099 -45.904 1.00 85.75 98 LEU A CA 1
ATOM 781 C C . LEU A 1 98 ? 15.755 -15.443 -46.409 1.00 85.75 98 LEU A C 1
ATOM 783 O O . LEU A 1 98 ? 16.416 -16.102 -47.203 1.00 85.75 98 LEU A O 1
ATOM 787 N N . HIS A 1 99 ? 14.598 -15.886 -45.911 1.00 67.75 99 HIS A N 1
ATOM 788 C CA . HIS A 1 99 ? 13.944 -17.133 -46.326 1.00 67.75 99 HIS A CA 1
ATOM 789 C C . HIS A 1 99 ? 13.061 -16.940 -47.582 1.00 67.75 99 HIS A C 1
ATOM 791 O O . HIS A 1 99 ? 12.015 -17.577 -47.720 1.00 67.75 99 HIS A O 1
ATOM 797 N N . PHE A 1 100 ? 13.499 -16.045 -48.474 1.00 53.28 100 PHE A N 1
ATOM 798 C CA . PHE A 1 100 ? 13.089 -15.881 -49.868 1.00 53.28 100 PHE A CA 1
ATOM 799 C C . PHE A 1 100 ? 14.313 -15.516 -50.710 1.00 53.28 100 PHE A C 1
ATOM 801 O O . PHE A 1 100 ? 15.085 -14.633 -50.274 1.00 53.28 100 PHE A O 1
#